Protein AF-D7FT05-F1 (afdb_monomer)

Solvent-accessible surface area (backbone atoms only — not comparable to full-atom values): 8782 Å² total; per-residue (Å²): 138,83,83,90,84,82,90,77,90,82,93,76,78,87,80,91,81,77,82,83,85,79,76,100,76,73,76,79,77,85,64,93,64,46,56,65,50,43,15,53,30,21,33,69,53,37,48,70,59,44,54,50,39,52,74,71,65,45,64,76,42,45,56,29,35,22,22,4,21,39,50,49,23,47,71,41,35,54,50,41,47,76,74,66,48,49,72,47,35,60,30,37,25,26,3,23,46,54,46,21,46,71,39,33,54,50,41,50,75,69,67,48,49,66,49,37,61,28,47,40,36,4,41,76,59,64,20,60,68,36,32,53,50,41,61,74,66,70,53,57,69,57,82,64,43,61,55,50,64,68,57,67,82,124

Radius of gyration: 24.99 Å; Cα contacts (8 Å, |Δi|>4): 217; chains: 1; bounding box: 71×57×61 Å

Nearest PDB structures (foldseek):
  4pjs-assembly1_A  TM=5.188E-01  e=1.716E-05  unidentified
  4pjq-assembly2_B  TM=4.624E-01  e=1.181E-05  unidentified
  5i9g-assembly1_C  TM=5.468E-01  e=3.775E-04  unidentified
  6een-assembly1_D  TM=5.488E-01  e=1.356E-03  Zea mays
  7pnu-assembly1_4  TM=4.698E-01  e=1.574E-02  Mus musculus

Mean predicted aligned error: 13.25 Å

Structure (mmCIF, N/CA/C/O backbone):
data_AF-D7FT05-F1
#
_entry.id   AF-D7FT05-F1
#
loop_
_atom_site.group_PDB
_atom_site.id
_atom_site.type_symbol
_atom_site.label_atom_id
_atom_site.label_alt_id
_atom_site.label_comp_id
_atom_site.label_asym_id
_atom_site.label_entity_id
_atom_site.label_seq_id
_atom_site.pdbx_PDB_ins_code
_atom_site.Cartn_x
_atom_site.Cartn_y
_atom_site.Cartn_z
_atom_site.occupancy
_atom_site.B_iso_or_equiv
_atom_site.auth_seq_id
_atom_site.auth_comp_id
_atom_site.auth_asym_id
_atom_site.auth_atom_id
_atom_site.pdbx_PDB_model_num
ATOM 1 N N . MET A 1 1 ? 58.591 -37.994 -36.259 1.00 40.16 1 MET A N 1
ATOM 2 C CA . MET A 1 1 ? 59.601 -37.250 -35.479 1.00 40.16 1 MET A CA 1
ATOM 3 C C . MET A 1 1 ? 58.842 -36.322 -34.539 1.00 40.16 1 MET A C 1
ATOM 5 O O . MET A 1 1 ? 58.287 -35.335 -34.994 1.00 40.16 1 MET A O 1
ATOM 9 N N . PHE A 1 2 ? 58.694 -36.710 -33.272 1.00 38.97 2 PHE A N 1
ATOM 10 C CA . PHE A 1 2 ? 58.273 -35.788 -32.212 1.00 38.97 2 PHE A CA 1
ATOM 11 C C . PHE A 1 2 ? 59.506 -35.001 -31.750 1.00 38.97 2 PHE A C 1
ATOM 13 O O . PHE A 1 2 ? 60.616 -35.534 -31.824 1.00 38.97 2 PHE A O 1
ATOM 20 N N . PRO A 1 3 ? 59.310 -33.823 -31.148 1.00 41.34 3 PRO A N 1
ATOM 21 C CA . PRO A 1 3 ? 59.843 -33.700 -29.801 1.00 41.34 3 PRO A CA 1
ATOM 22 C C . PRO A 1 3 ? 58.783 -33.248 -28.797 1.00 41.34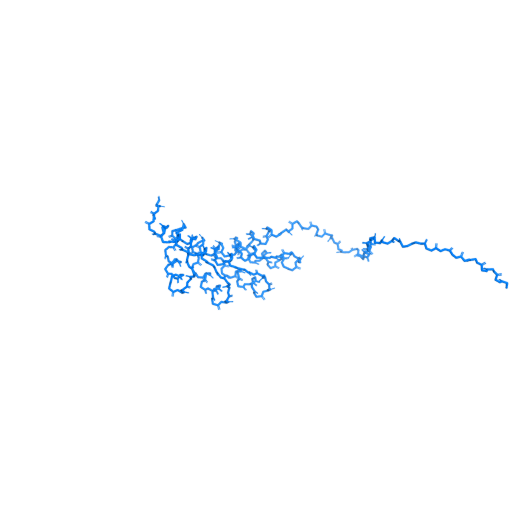 3 PRO A C 1
ATOM 24 O O . PRO A 1 3 ? 57.986 -32.344 -29.031 1.00 41.34 3 PRO A O 1
ATOM 27 N N . ARG A 1 4 ? 58.824 -33.930 -27.649 1.00 39.97 4 ARG A N 1
ATOM 28 C CA . ARG A 1 4 ? 58.242 -33.516 -26.373 1.00 39.97 4 ARG A CA 1
ATOM 29 C C . ARG A 1 4 ? 59.049 -32.339 -25.827 1.00 39.97 4 ARG A C 1
ATOM 31 O O . ARG A 1 4 ? 60.268 -32.438 -25.786 1.00 39.97 4 ARG A O 1
ATOM 38 N N . HIS A 1 5 ? 58.376 -31.340 -25.268 1.00 38.56 5 HIS A N 1
ATOM 39 C CA . HIS A 1 5 ? 58.875 -30.641 -24.086 1.00 38.56 5 HIS A CA 1
ATOM 40 C C . HIS A 1 5 ? 57.723 -30.365 -23.114 1.00 38.56 5 HIS A C 1
ATOM 42 O O . HIS A 1 5 ? 56.596 -30.065 -23.496 1.00 38.56 5 HIS A O 1
ATOM 48 N N . THR A 1 6 ? 58.038 -30.602 -21.850 1.00 40.09 6 THR A N 1
ATOM 49 C CA . THR A 1 6 ? 57.195 -30.669 -20.656 1.00 40.09 6 THR A CA 1
ATOM 50 C C . THR A 1 6 ? 57.122 -29.338 -19.900 1.00 40.09 6 THR A C 1
ATOM 52 O O . THR A 1 6 ? 58.082 -28.577 -19.947 1.00 40.09 6 THR A O 1
ATOM 55 N N . ALA A 1 7 ? 56.084 -29.217 -19.050 1.00 36.72 7 ALA A N 1
ATOM 56 C CA . ALA A 1 7 ? 55.966 -28.362 -17.847 1.00 36.72 7 ALA A CA 1
ATOM 57 C C . ALA A 1 7 ? 55.721 -26.850 -18.082 1.00 36.72 7 ALA A C 1
ATOM 59 O O . ALA A 1 7 ? 56.274 -26.274 -19.002 1.00 36.72 7 ALA A O 1
ATOM 60 N N . THR A 1 8 ? 54.944 -26.084 -17.302 1.00 33.62 8 THR A N 1
ATOM 61 C CA . THR A 1 8 ? 54.060 -26.280 -16.130 1.00 33.62 8 THR A CA 1
ATOM 62 C C . THR A 1 8 ? 53.322 -24.951 -15.880 1.00 33.62 8 THR A C 1
ATOM 64 O O . THR A 1 8 ? 53.934 -23.906 -16.049 1.00 33.62 8 THR A O 1
ATOM 67 N N . ARG A 1 9 ? 52.076 -25.021 -15.370 1.00 37.38 9 ARG A N 1
ATOM 68 C CA . ARG A 1 9 ? 51.436 -24.133 -14.359 1.00 37.38 9 ARG A CA 1
ATOM 69 C C . ARG A 1 9 ? 51.533 -22.602 -14.587 1.00 37.38 9 ARG A C 1
ATOM 71 O O . ARG A 1 9 ? 52.585 -22.000 -14.470 1.00 37.38 9 ARG A O 1
ATOM 78 N N . THR A 1 10 ? 50.411 -21.898 -14.741 1.00 35.03 10 THR A N 1
ATOM 79 C CA . THR A 1 10 ? 49.730 -21.240 -13.603 1.00 35.03 10 THR A CA 1
ATOM 80 C C . THR A 1 10 ? 48.320 -20.772 -13.997 1.00 35.03 10 THR A C 1
ATOM 82 O O . THR A 1 10 ? 48.108 -20.213 -15.065 1.00 35.03 10 THR A O 1
ATOM 85 N N . LYS A 1 11 ? 47.354 -20.999 -13.096 1.00 50.72 11 LYS A N 1
ATOM 86 C CA . LYS A 1 11 ? 46.000 -20.419 -13.100 1.00 50.72 11 LYS A CA 1
ATOM 87 C C . LYS A 1 11 ? 46.064 -18.903 -12.835 1.00 50.72 11 LYS A C 1
ATOM 89 O O . LYS A 1 11 ? 46.668 -18.503 -11.843 1.00 50.72 11 LYS A O 1
ATOM 94 N N . LYS A 1 12 ? 45.340 -18.111 -13.628 1.00 41.50 12 LYS A N 1
ATOM 95 C CA . LYS A 1 12 ? 44.723 -16.812 -13.276 1.00 41.50 12 LYS A CA 1
ATOM 96 C C . LYS A 1 12 ? 43.345 -16.826 -13.962 1.00 41.50 12 LYS A C 1
ATOM 98 O O . LYS A 1 12 ? 43.306 -17.027 -15.169 1.00 41.50 12 LYS A O 1
ATOM 103 N N . LYS A 1 13 ? 42.253 -17.085 -13.220 1.00 37.72 13 LYS A N 1
ATOM 104 C CA . LYS A 1 13 ? 41.270 -16.093 -12.713 1.00 37.72 13 LYS A CA 1
ATOM 105 C C . LYS A 1 13 ? 40.910 -15.069 -13.797 1.00 37.72 13 LYS A C 1
ATOM 107 O O . LYS A 1 13 ? 41.811 -14.392 -14.273 1.00 37.72 13 LYS A O 1
ATOM 112 N N . GLU A 1 14 ? 39.710 -15.206 -14.377 1.00 36.38 14 GLU A N 1
ATOM 113 C CA . GLU A 1 14 ? 38.550 -14.321 -14.089 1.00 36.38 14 GLU A CA 1
ATOM 114 C C . GLU A 1 14 ? 38.936 -12.884 -14.481 1.00 36.38 14 GLU A C 1
ATOM 116 O O . GLU A 1 14 ? 39.864 -12.326 -13.919 1.00 36.38 14 GLU A O 1
ATOM 121 N N . ASP A 1 15 ? 38.429 -12.326 -15.582 1.00 35.00 15 ASP A N 1
ATOM 122 C CA . ASP A 1 15 ? 37.065 -11.802 -15.623 1.00 35.00 15 ASP A CA 1
ATOM 123 C C . ASP A 1 15 ? 36.419 -11.851 -17.018 1.00 35.00 15 ASP A C 1
ATOM 125 O O . ASP A 1 15 ? 37.037 -11.629 -18.062 1.00 35.00 15 ASP A O 1
ATOM 129 N N . SER A 1 16 ? 35.125 -12.153 -17.001 1.00 37.31 16 SER A N 1
ATOM 130 C CA . SER A 1 16 ? 34.227 -12.318 -18.138 1.00 37.31 16 SER A CA 1
ATOM 131 C C . SER A 1 16 ? 33.972 -11.005 -18.886 1.00 37.31 16 SER A C 1
ATOM 133 O O . SER A 1 16 ? 33.002 -10.304 -18.614 1.00 37.31 16 SER A O 1
ATOM 135 N N . GLN A 1 17 ? 34.776 -10.705 -19.904 1.00 38.16 17 GLN A N 1
ATOM 136 C CA . GLN A 1 17 ? 34.366 -9.804 -20.986 1.00 38.16 17 GLN A CA 1
ATOM 137 C C . GLN A 1 17 ? 33.665 -10.625 -22.075 1.00 38.16 17 GLN A C 1
ATOM 139 O O . GLN A 1 17 ? 34.279 -11.025 -23.064 1.00 38.16 17 GLN A O 1
ATOM 144 N N . ASN A 1 18 ? 32.375 -10.927 -21.888 1.00 39.91 18 ASN A N 1
ATOM 145 C CA . ASN A 1 18 ? 31.581 -11.512 -22.967 1.00 39.91 18 ASN A CA 1
ATOM 146 C C . ASN A 1 18 ? 31.023 -10.402 -23.864 1.00 39.91 18 ASN A C 1
ATOM 148 O O . ASN A 1 18 ? 30.003 -9.780 -23.576 1.00 39.91 18 ASN A O 1
ATOM 152 N N . HIS A 1 19 ? 31.735 -10.173 -24.964 1.00 38.88 19 HIS A N 1
ATOM 153 C CA . HIS A 1 19 ? 31.273 -9.433 -26.127 1.00 38.88 19 HIS A CA 1
ATOM 154 C C . HIS A 1 19 ? 30.010 -10.078 -26.724 1.00 38.88 19 HIS A C 1
ATOM 156 O O . HIS A 1 19 ? 30.105 -11.020 -27.511 1.00 38.88 19 HIS A O 1
ATOM 162 N N . ASN A 1 20 ? 28.829 -9.525 -26.438 1.00 42.59 20 ASN A N 1
ATOM 163 C CA . ASN A 1 20 ? 27.642 -9.795 -27.246 1.00 42.59 20 ASN A CA 1
ATOM 164 C C . ASN A 1 20 ? 27.657 -8.896 -28.492 1.00 42.59 20 ASN A C 1
ATOM 166 O O . ASN A 1 20 ? 27.311 -7.717 -28.451 1.00 42.59 20 ASN A O 1
ATOM 170 N N . LYS A 1 21 ? 28.092 -9.479 -29.608 1.00 51.44 21 LYS A N 1
ATOM 171 C CA . LYS A 1 21 ? 27.846 -8.973 -30.957 1.00 51.44 21 LYS A CA 1
ATOM 172 C C . LYS A 1 21 ? 26.420 -9.364 -31.350 1.00 51.44 21 LYS A C 1
ATOM 174 O O . LYS A 1 21 ? 26.184 -10.557 -31.490 1.00 51.44 21 LYS A O 1
ATOM 179 N N . ASN A 1 22 ? 25.532 -8.399 -31.612 1.00 40.88 22 ASN A N 1
ATOM 180 C CA . ASN A 1 22 ? 24.404 -8.594 -32.536 1.00 40.88 22 ASN A CA 1
ATOM 181 C C . ASN A 1 22 ? 23.785 -7.272 -33.055 1.00 40.88 22 ASN A C 1
ATOM 183 O O . ASN A 1 22 ? 23.069 -6.571 -32.352 1.00 40.88 22 ASN A O 1
ATOM 187 N N . SER A 1 23 ? 24.082 -6.990 -34.331 1.00 40.97 23 SER A N 1
ATOM 188 C CA . SER A 1 23 ? 23.215 -6.436 -35.395 1.00 40.97 23 SER A CA 1
ATOM 189 C C . SER A 1 23 ? 22.289 -5.222 -35.144 1.00 40.97 23 SER A C 1
ATOM 191 O O . SER A 1 23 ? 21.158 -5.364 -34.694 1.00 40.97 23 SER A O 1
ATOM 193 N N . PHE A 1 24 ? 22.748 -4.060 -35.631 1.00 45.81 24 PHE A N 1
ATOM 194 C CA . PHE A 1 24 ? 22.113 -3.076 -36.546 1.00 45.81 24 PHE A CA 1
ATOM 195 C C . PHE A 1 24 ? 20.669 -2.541 -36.347 1.00 45.81 24 PHE A C 1
ATOM 197 O O . PHE A 1 24 ? 20.309 -1.626 -37.074 1.00 45.81 24 PHE A O 1
ATOM 204 N N . TRP A 1 25 ? 19.865 -2.975 -35.369 1.00 46.94 25 TRP A N 1
ATOM 205 C CA . TRP A 1 25 ? 18.573 -2.315 -35.052 1.00 46.94 25 TRP A CA 1
ATOM 206 C C . TRP A 1 25 ? 18.254 -2.164 -33.559 1.00 46.94 25 TRP A C 1
ATOM 208 O O . TRP A 1 25 ? 17.149 -1.764 -33.204 1.00 46.94 25 TRP A O 1
ATOM 218 N N . ALA A 1 26 ? 19.206 -2.418 -32.667 1.00 42.97 26 ALA A N 1
ATOM 219 C CA . ALA A 1 26 ? 19.050 -2.056 -31.265 1.00 42.97 26 ALA A CA 1
ATOM 220 C C . ALA A 1 26 ? 19.638 -0.658 -31.059 1.00 42.97 26 ALA A C 1
ATOM 222 O O . ALA A 1 26 ? 20.843 -0.511 -30.864 1.00 42.97 26 ALA A O 1
ATOM 223 N N . ILE A 1 27 ? 18.796 0.377 -31.130 1.00 47.69 27 ILE A N 1
ATOM 224 C CA . ILE A 1 27 ? 19.110 1.625 -30.429 1.00 47.69 27 ILE A CA 1
ATOM 225 C C . ILE A 1 27 ? 19.2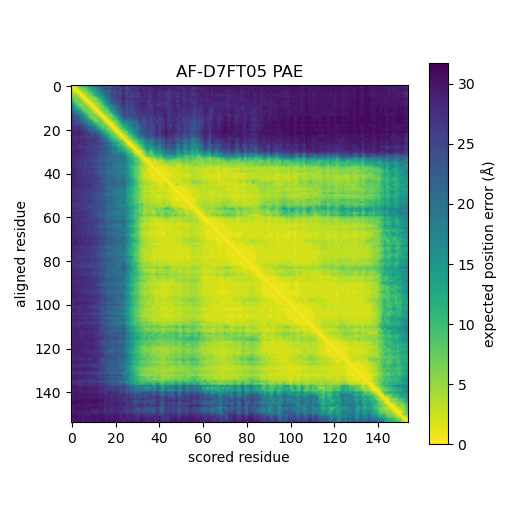91 1.205 -28.966 1.00 47.69 27 ILE A C 1
ATOM 227 O O . ILE A 1 27 ? 18.350 0.628 -28.413 1.00 47.69 27 ILE A O 1
ATOM 231 N N . PRO A 1 28 ? 20.466 1.410 -28.346 1.00 45.31 28 PRO A N 1
ATOM 232 C CA . PRO A 1 28 ? 20.591 1.237 -26.914 1.00 45.31 28 PRO A CA 1
ATOM 233 C C . PRO A 1 28 ? 19.654 2.272 -26.306 1.00 45.31 28 PRO A C 1
ATOM 235 O O . PRO A 1 28 ? 19.936 3.470 -26.316 1.00 45.31 28 PRO A O 1
ATOM 238 N N . VAL A 1 29 ? 18.483 1.829 -25.858 1.00 52.38 29 VAL A N 1
ATOM 239 C CA . VAL A 1 29 ? 17.686 2.598 -24.913 1.00 52.38 29 VAL A CA 1
ATOM 240 C C . VAL A 1 29 ? 18.440 2.528 -23.594 1.00 52.38 29 VAL A C 1
ATOM 242 O O . VAL A 1 29 ? 18.074 1.793 -22.684 1.00 52.38 29 VAL A O 1
ATOM 245 N N . ASP A 1 30 ? 19.538 3.279 -23.513 1.00 50.19 30 ASP A N 1
ATOM 246 C CA . ASP A 1 30 ? 20.075 3.748 -22.245 1.00 50.19 30 ASP A CA 1
ATOM 247 C C . ASP A 1 30 ? 19.007 4.681 -21.670 1.00 50.19 30 ASP A C 1
ATOM 249 O O . ASP A 1 30 ? 19.055 5.903 -21.814 1.00 50.19 30 ASP A O 1
ATOM 253 N N . CYS A 1 31 ? 17.949 4.089 -21.121 1.00 55.59 31 CYS A N 1
ATOM 254 C CA . CYS A 1 31 ? 16.921 4.833 -20.435 1.00 55.59 31 CYS A CA 1
ATOM 255 C C . CYS A 1 31 ? 17.218 4.815 -18.929 1.00 55.59 31 CYS A C 1
ATOM 257 O O . CYS A 1 31 ? 17.367 3.737 -18.353 1.00 55.59 31 CYS A O 1
ATOM 259 N N . PRO A 1 32 ? 17.270 5.993 -18.284 1.00 62.00 32 PRO A N 1
ATOM 260 C CA . PRO A 1 32 ? 17.675 6.189 -16.892 1.00 62.00 32 PRO A CA 1
ATOM 261 C C . PRO A 1 32 ? 16.534 5.857 -15.918 1.00 62.00 32 PRO A C 1
ATOM 263 O O . PRO A 1 32 ? 16.263 6.610 -14.987 1.00 62.00 32 PRO A O 1
ATOM 266 N N . TRP A 1 33 ? 15.790 4.783 -16.178 1.00 63.03 33 TRP A N 1
ATOM 267 C CA . TRP A 1 33 ? 14.703 4.356 -15.307 1.00 63.03 33 TRP A CA 1
ATOM 268 C C . TRP A 1 33 ? 15.309 3.524 -14.172 1.00 63.03 33 TRP A C 1
ATOM 270 O O . TRP A 1 33 ? 15.709 2.377 -14.367 1.00 63.03 33 TRP A O 1
ATOM 280 N N . ASP A 1 34 ? 15.439 4.149 -13.007 1.00 69.69 34 ASP A N 1
ATOM 281 C CA . ASP A 1 34 ? 15.897 3.513 -11.769 1.00 69.69 34 ASP A CA 1
ATOM 282 C C . ASP A 1 34 ? 14.682 3.129 -10.896 1.00 69.69 34 ASP A C 1
ATOM 284 O O . ASP A 1 34 ? 13.546 3.511 -11.198 1.00 69.69 34 ASP A O 1
ATOM 288 N N . ARG A 1 35 ? 14.900 2.412 -9.785 1.00 70.00 35 ARG A N 1
ATOM 289 C CA . ARG A 1 35 ? 13.881 2.055 -8.768 1.00 70.00 35 ARG A CA 1
ATOM 290 C C . ARG A 1 35 ? 12.961 3.233 -8.422 1.00 70.00 35 ARG A C 1
ATOM 292 O O . ARG A 1 35 ? 11.745 3.079 -8.310 1.00 70.00 35 ARG A O 1
ATOM 299 N N . LEU A 1 36 ? 13.540 4.432 -8.330 1.00 78.38 36 LEU A N 1
ATOM 300 C CA . LEU A 1 36 ? 12.834 5.674 -8.011 1.00 78.38 36 LEU A CA 1
ATOM 301 C C . LEU A 1 36 ? 11.789 6.073 -9.056 1.00 78.38 36 LEU A C 1
ATOM 303 O O . LEU A 1 36 ? 10.783 6.683 -8.702 1.00 78.38 36 LEU A O 1
ATOM 307 N N . THR A 1 37 ? 11.978 5.724 -10.332 1.00 82.56 37 THR A N 1
ATOM 308 C CA . THR A 1 37 ? 10.956 6.012 -11.340 1.00 82.56 37 THR A CA 1
ATOM 309 C C . THR A 1 37 ? 9.715 5.159 -11.124 1.00 82.56 37 THR A C 1
ATOM 311 O O . THR A 1 37 ? 8.603 5.676 -11.199 1.00 82.56 37 THR A O 1
ATOM 314 N N . CYS A 1 38 ? 9.883 3.867 -10.837 1.00 84.12 38 CYS A N 1
ATOM 315 C CA . CYS A 1 38 ? 8.737 3.003 -10.571 1.00 84.12 38 CYS A CA 1
ATOM 316 C C . CYS A 1 38 ? 7.996 3.458 -9.310 1.00 84.12 38 CYS A C 1
ATOM 318 O O . CYS A 1 38 ? 6.771 3.523 -9.345 1.00 84.12 38 CYS A O 1
ATOM 320 N N . ARG A 1 39 ? 8.719 3.869 -8.255 1.00 85.56 39 ARG A N 1
ATOM 321 C CA . ARG A 1 39 ? 8.112 4.485 -7.065 1.00 85.56 39 ARG A CA 1
ATOM 322 C C . ARG A 1 39 ? 7.312 5.741 -7.410 1.00 85.56 39 ARG A C 1
ATOM 324 O O . ARG A 1 39 ? 6.133 5.787 -7.098 1.00 85.56 39 ARG A O 1
ATOM 331 N N . GLY A 1 40 ? 7.915 6.724 -8.080 1.00 86.19 40 GLY A N 1
ATOM 332 C CA . GLY A 1 40 ? 7.233 7.989 -8.382 1.00 86.19 40 GLY A CA 1
ATOM 333 C C . GLY A 1 40 ? 6.047 7.822 -9.337 1.00 86.19 40 GLY A C 1
ATOM 334 O O . GLY A 1 40 ? 5.019 8.471 -9.182 1.00 86.19 40 GLY A O 1
ATOM 335 N N . ALA A 1 41 ? 6.142 6.906 -10.306 1.00 90.12 41 ALA A N 1
ATOM 336 C CA . ALA A 1 41 ? 5.006 6.558 -11.157 1.00 90.12 41 ALA A CA 1
ATOM 337 C C . ALA A 1 41 ? 3.888 5.868 -10.362 1.00 90.12 41 ALA A C 1
ATOM 339 O O . ALA A 1 41 ? 2.714 6.091 -10.649 1.00 90.12 41 ALA A O 1
ATOM 340 N N . ALA A 1 42 ? 4.247 5.050 -9.369 1.00 90.94 42 ALA A N 1
ATOM 341 C CA . ALA A 1 42 ? 3.294 4.399 -8.486 1.00 90.94 42 ALA A CA 1
ATOM 342 C C . ALA A 1 42 ? 2.586 5.394 -7.564 1.00 90.94 42 ALA A C 1
ATOM 344 O O . ALA A 1 42 ? 1.363 5.367 -7.473 1.00 90.94 42 ALA A O 1
ATOM 345 N N . GLU A 1 43 ? 3.355 6.296 -6.960 1.00 90.19 43 GLU A N 1
ATOM 346 C CA . GLU A 1 43 ? 2.892 7.384 -6.097 1.00 90.19 43 GLU A CA 1
ATOM 347 C C . GLU A 1 43 ? 1.997 8.382 -6.828 1.00 90.19 43 GLU A C 1
ATOM 349 O O . GLU A 1 43 ? 1.030 8.857 -6.254 1.00 90.19 43 GLU A O 1
ATOM 354 N N . GLY A 1 44 ? 2.263 8.654 -8.110 1.00 89.00 44 GLY A N 1
ATOM 355 C CA . GLY A 1 44 ? 1.406 9.502 -8.947 1.00 89.00 44 GLY A CA 1
ATOM 356 C C . GLY A 1 44 ? 0.235 8.776 -9.620 1.00 89.00 44 GLY A C 1
ATOM 357 O O . GLY A 1 44 ? -0.499 9.389 -10.396 1.00 89.00 44 GLY A O 1
ATOM 358 N N . GLY A 1 45 ? 0.082 7.465 -9.409 1.00 90.75 45 GLY A N 1
ATOM 359 C CA . GLY A 1 45 ? -1.028 6.693 -9.977 1.00 90.75 45 GLY A CA 1
ATOM 360 C C . GLY A 1 45 ? -0.907 6.417 -11.480 1.00 90.75 45 GLY A C 1
ATOM 361 O O . GLY A 1 45 ? -1.882 6.045 -12.135 1.00 90.75 45 GLY A O 1
ATOM 362 N N . HIS A 1 46 ? 0.280 6.594 -12.060 1.00 91.12 46 HIS A N 1
ATOM 363 C CA . HIS A 1 46 ? 0.536 6.476 -13.496 1.00 91.12 46 HIS A CA 1
ATOM 364 C C . HIS A 1 46 ? 0.747 5.014 -13.919 1.00 91.12 46 HIS A C 1
ATOM 366 O O . HIS A 1 46 ? 1.864 4.562 -14.200 1.00 91.12 46 HIS A O 1
ATOM 372 N N . LEU A 1 47 ? -0.350 4.253 -13.968 1.00 90.88 47 LEU A N 1
ATOM 373 C CA . LEU A 1 47 ? -0.345 2.833 -14.335 1.00 90.88 47 LEU A CA 1
ATOM 374 C C . LEU A 1 47 ? 0.263 2.569 -15.724 1.00 90.88 47 LEU A C 1
ATOM 376 O O . LEU A 1 47 ? 0.980 1.589 -15.918 1.00 90.88 47 LEU A O 1
ATOM 380 N N . ASP A 1 48 ? -0.007 3.441 -16.691 1.00 88.00 48 ASP A N 1
ATOM 381 C CA . ASP A 1 48 ? 0.516 3.369 -18.058 1.00 88.00 48 ASP A CA 1
ATOM 382 C C . ASP A 1 48 ? 2.050 3.480 -18.094 1.00 88.00 48 ASP A C 1
ATOM 384 O O . ASP A 1 48 ? 2.730 2.727 -18.802 1.00 88.00 48 ASP A O 1
ATOM 388 N N . VAL A 1 49 ? 2.609 4.375 -17.275 1.00 86.62 49 VAL A N 1
ATOM 389 C CA . VAL A 1 49 ? 4.055 4.548 -17.118 1.00 86.62 49 VAL A CA 1
ATOM 390 C C . VAL A 1 49 ? 4.673 3.310 -16.472 1.00 86.62 49 VAL A C 1
ATOM 392 O O . VAL A 1 49 ? 5.695 2.830 -16.962 1.00 86.62 49 VAL A O 1
ATOM 395 N N . LEU A 1 50 ? 4.035 2.738 -15.447 1.00 86.25 50 LEU A N 1
ATOM 396 C CA . LEU A 1 50 ? 4.482 1.502 -14.793 1.00 86.25 50 LEU A CA 1
ATOM 397 C C . LEU A 1 50 ? 4.433 0.278 -15.712 1.00 86.25 50 LEU A C 1
ATOM 399 O O . LEU A 1 50 ? 5.387 -0.500 -15.766 1.00 86.25 50 LEU A O 1
ATOM 403 N N . GLN A 1 51 ? 3.363 0.126 -16.492 1.00 89.12 51 GLN A N 1
ATOM 404 C CA . GLN A 1 51 ? 3.251 -0.921 -17.510 1.00 89.12 51 GLN A CA 1
ATOM 405 C C . GLN A 1 51 ? 4.374 -0.810 -18.539 1.00 89.12 51 GLN A C 1
ATOM 407 O O . GLN A 1 51 ? 5.035 -1.800 -18.868 1.00 89.12 51 GLN A O 1
ATOM 412 N N . ARG A 1 52 ? 4.642 0.411 -19.012 1.00 85.69 52 ARG A N 1
ATOM 413 C CA . ARG A 1 52 ? 5.729 0.668 -19.954 1.00 85.69 52 ARG A CA 1
ATOM 414 C C . ARG A 1 52 ? 7.097 0.412 -19.326 1.00 85.69 52 ARG A C 1
ATOM 416 O O . ARG A 1 52 ? 7.947 -0.187 -19.982 1.00 85.69 52 ARG A O 1
ATOM 423 N N . ALA A 1 53 ? 7.320 0.813 -18.077 1.00 84.31 53 ALA A N 1
ATOM 424 C CA . ALA A 1 53 ? 8.558 0.524 -17.353 1.00 84.31 53 ALA A CA 1
ATOM 425 C C . ALA A 1 53 ? 8.787 -0.993 -17.244 1.00 84.31 53 ALA A C 1
ATOM 427 O O . ALA A 1 53 ? 9.889 -1.478 -17.508 1.00 84.31 53 ALA A O 1
ATOM 428 N N . ARG A 1 54 ? 7.725 -1.762 -16.979 1.00 83.56 54 ARG A N 1
ATOM 429 C CA . ARG A 1 54 ? 7.797 -3.223 -16.895 1.00 83.56 54 ARG A CA 1
ATOM 430 C C . ARG A 1 54 ? 8.146 -3.891 -18.222 1.00 83.56 54 ARG A C 1
ATOM 432 O O . ARG A 1 54 ? 8.995 -4.779 -18.235 1.00 83.56 54 ARG A O 1
ATOM 439 N N . ILE A 1 55 ? 7.540 -3.462 -19.331 1.00 84.50 55 ILE A N 1
ATOM 440 C CA . ILE A 1 55 ? 7.857 -3.983 -20.676 1.00 84.50 55 ILE A CA 1
ATOM 441 C C . ILE A 1 55 ? 9.323 -3.714 -21.041 1.00 84.50 55 ILE A C 1
ATOM 443 O O . ILE A 1 55 ? 9.968 -4.559 -21.656 1.00 84.50 55 ILE A O 1
ATOM 447 N N . ASN A 1 56 ? 9.865 -2.569 -20.621 1.00 80.12 56 ASN A N 1
ATOM 448 C CA . ASN A 1 56 ? 11.261 -2.200 -20.862 1.00 80.12 56 ASN A CA 1
ATOM 449 C C .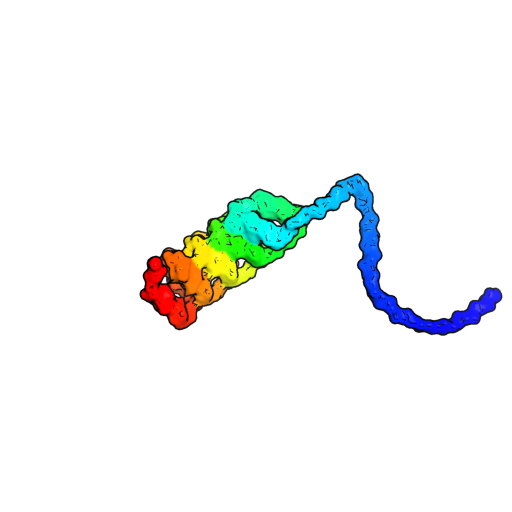 ASN A 1 56 ? 12.260 -2.881 -19.907 1.00 80.12 56 ASN A C 1
ATOM 451 O O . ASN A 1 56 ? 13.453 -2.603 -19.981 1.00 80.12 56 ASN A O 1
ATOM 455 N N . GLY A 1 57 ? 11.801 -3.776 -19.024 1.00 78.38 57 GLY A N 1
ATOM 456 C CA . GLY A 1 57 ? 12.673 -4.521 -18.115 1.00 78.38 57 GLY A CA 1
ATOM 457 C C . GLY A 1 57 ? 13.209 -3.698 -16.943 1.0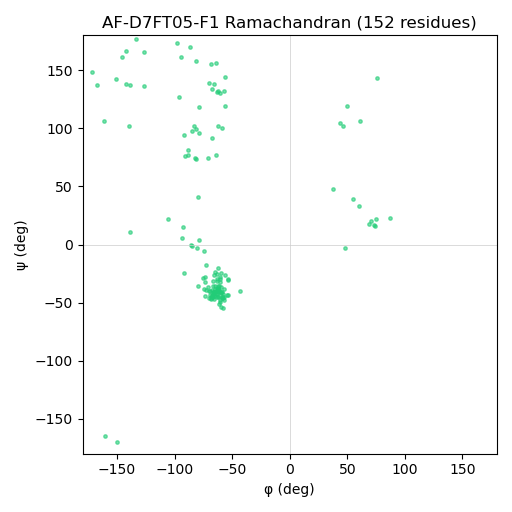0 78.38 57 GLY A C 1
ATOM 458 O O . GLY A 1 57 ? 14.231 -4.066 -16.368 1.00 78.38 57 GLY A O 1
ATOM 459 N N . CYS A 1 58 ? 12.535 -2.603 -16.582 1.00 79.50 58 CYS A N 1
ATOM 460 C CA . CYS A 1 58 ? 12.927 -1.781 -15.445 1.00 79.50 58 CYS A CA 1
ATOM 461 C C . CYS A 1 58 ? 12.857 -2.604 -14.143 1.00 79.50 58 CYS A C 1
ATOM 463 O O . CYS A 1 58 ? 11.847 -3.289 -13.917 1.00 79.50 58 CYS A O 1
ATOM 465 N N . PRO A 1 59 ? 13.899 -2.575 -13.291 1.00 78.31 59 PRO A N 1
ATOM 466 C CA . PRO A 1 59 ? 13.827 -3.208 -11.987 1.00 78.31 59 PRO A CA 1
ATOM 467 C C . PRO A 1 59 ? 12.789 -2.487 -11.124 1.00 78.31 59 PRO A C 1
ATOM 469 O O . PRO A 1 59 ? 12.711 -1.259 -11.107 1.00 78.31 59 PRO A O 1
ATOM 472 N N . TRP A 1 60 ? 12.000 -3.279 -10.408 1.00 83.75 60 TRP A N 1
ATOM 473 C CA . TRP A 1 60 ? 11.100 -2.815 -9.362 1.00 83.75 60 TRP A CA 1
ATOM 474 C C . TRP A 1 60 ? 11.363 -3.585 -8.078 1.00 83.75 60 TRP A C 1
ATOM 476 O O . TRP A 1 60 ? 12.000 -4.644 -8.082 1.00 83.75 60 TRP A O 1
ATOM 486 N N . ASP A 1 61 ? 10.834 -3.072 -6.984 1.00 87.50 61 ASP A N 1
ATOM 487 C CA . ASP A 1 61 ? 10.910 -3.676 -5.664 1.00 87.50 61 ASP A CA 1
ATOM 488 C C . ASP A 1 61 ? 9.808 -3.099 -4.768 1.00 87.50 61 ASP A C 1
ATOM 490 O O . ASP A 1 61 ? 8.853 -2.488 -5.253 1.00 87.50 61 ASP A O 1
ATOM 494 N N . VAL A 1 62 ? 9.940 -3.319 -3.460 1.00 88.25 62 VAL A N 1
ATOM 495 C CA . VAL A 1 62 ? 8.967 -2.914 -2.446 1.00 88.25 62 VAL A CA 1
ATOM 496 C C . VAL A 1 62 ? 8.617 -1.423 -2.511 1.00 88.25 62 VAL A C 1
ATOM 498 O O . VAL A 1 62 ? 7.457 -1.093 -2.281 1.00 88.25 62 VAL A O 1
ATOM 501 N N . ASP A 1 63 ? 9.524 -0.542 -2.961 1.00 88.56 63 ASP A N 1
ATOM 502 C CA . ASP A 1 63 ? 9.238 0.898 -3.065 1.00 88.56 63 ASP A CA 1
ATOM 503 C C . ASP A 1 63 ? 8.164 1.214 -4.103 1.00 88.56 63 ASP A C 1
ATOM 505 O O . ASP A 1 63 ? 7.475 2.225 -3.999 1.00 88.56 63 ASP A O 1
ATOM 509 N N . THR A 1 64 ? 8.002 0.359 -5.114 1.00 90.12 64 THR A N 1
ATOM 510 C CA . THR A 1 64 ? 6.924 0.530 -6.095 1.00 90.12 64 THR A CA 1
ATOM 511 C C . THR A 1 64 ? 5.564 0.306 -5.434 1.00 90.12 64 THR A C 1
ATOM 513 O O . THR A 1 64 ? 4.620 1.049 -5.691 1.00 90.12 64 THR A O 1
ATOM 516 N N . CYS A 1 65 ? 5.463 -0.678 -4.537 1.00 92.25 65 CYS A N 1
ATOM 517 C CA . CYS A 1 65 ? 4.259 -0.894 -3.738 1.00 92.25 65 CYS A CA 1
ATOM 518 C C . CYS A 1 65 ? 4.075 0.206 -2.684 1.00 92.25 65 CYS A C 1
ATOM 520 O O . CYS A 1 65 ? 2.941 0.617 -2.460 1.00 92.25 65 CYS A O 1
ATOM 522 N N . PHE A 1 66 ? 5.161 0.712 -2.086 1.00 92.56 66 PHE A N 1
ATOM 523 C CA . PHE A 1 66 ? 5.096 1.813 -1.118 1.00 92.56 66 PHE A CA 1
ATOM 524 C C . PHE A 1 66 ? 4.535 3.070 -1.757 1.00 92.56 66 PHE A C 1
ATOM 526 O O . PHE A 1 66 ? 3.556 3.590 -1.247 1.00 92.56 66 PHE A O 1
ATOM 533 N N . GLY A 1 67 ? 5.073 3.492 -2.907 1.00 91.81 67 GLY A N 1
ATOM 534 C CA . GLY A 1 67 ? 4.573 4.668 -3.618 1.00 91.81 67 GLY A CA 1
ATOM 535 C C . GLY A 1 67 ? 3.089 4.534 -3.962 1.00 91.81 67 GLY A C 1
ATOM 536 O O . GLY A 1 67 ? 2.303 5.416 -3.643 1.00 91.81 67 GLY A O 1
ATOM 537 N N . ALA A 1 68 ? 2.664 3.395 -4.524 1.00 94.31 68 ALA A N 1
ATOM 538 C CA . ALA A 1 68 ? 1.241 3.173 -4.810 1.00 94.31 68 ALA A CA 1
ATOM 539 C C . ALA A 1 68 ? 0.364 3.224 -3.550 1.00 94.31 68 ALA A C 1
ATOM 541 O O . ALA A 1 68 ? -0.773 3.688 -3.618 1.00 94.31 68 ALA A O 1
ATOM 542 N N . ALA A 1 69 ? 0.870 2.721 -2.423 1.00 94.19 69 ALA A N 1
ATOM 543 C CA . ALA A 1 69 ? 0.151 2.722 -1.161 1.00 94.19 69 ALA A CA 1
ATOM 544 C C . ALA A 1 69 ? 0.080 4.114 -0.520 1.00 94.19 69 ALA A C 1
ATOM 546 O O . ALA A 1 69 ? -1.000 4.521 -0.103 1.00 94.19 69 ALA A O 1
ATOM 547 N N . GLU A 1 70 ? 1.199 4.837 -0.516 1.00 93.50 70 GLU A N 1
ATOM 548 C CA . GLU A 1 70 ? 1.360 6.219 -0.049 1.00 93.50 70 GLU A CA 1
ATOM 549 C C . GLU A 1 70 ? 0.457 7.185 -0.825 1.00 93.50 70 GLU A C 1
ATOM 551 O O . GLU A 1 70 ? -0.173 8.039 -0.220 1.00 93.50 70 GLU A O 1
ATOM 556 N N . GLY A 1 71 ? 0.334 7.010 -2.148 1.00 91.44 71 GLY A N 1
ATOM 557 C CA . GLY A 1 71 ? -0.547 7.820 -3.002 1.00 91.44 71 GLY A CA 1
ATOM 558 C C . GLY A 1 71 ? -2.005 7.343 -3.069 1.00 91.44 71 GLY A C 1
ATOM 559 O O . GLY A 1 71 ? -2.822 7.932 -3.778 1.00 91.44 71 GLY A O 1
ATOM 560 N N . GLY A 1 72 ? -2.355 6.244 -2.393 1.00 93.81 72 GLY A N 1
ATOM 561 C CA . GLY A 1 72 ? -3.734 5.744 -2.364 1.00 93.81 72 GLY A CA 1
ATOM 562 C C . GLY A 1 72 ? -4.200 5.081 -3.663 1.00 93.81 72 GLY A C 1
ATOM 563 O O . GLY A 1 72 ? -5.397 4.890 -3.889 1.00 93.81 72 GLY A O 1
ATOM 564 N N . HIS A 1 73 ? -3.272 4.707 -4.540 1.00 95.81 73 HIS A N 1
ATOM 565 C CA . HIS A 1 73 ? -3.559 4.192 -5.873 1.00 95.81 73 HIS A CA 1
ATOM 566 C C . HIS A 1 73 ? -3.756 2.673 -5.869 1.00 95.81 73 HIS A C 1
ATOM 568 O O . HIS A 1 73 ? -2.904 1.898 -6.314 1.00 95.81 73 HIS A O 1
ATOM 574 N N . LEU A 1 74 ? -4.933 2.242 -5.406 1.00 93.81 74 LEU A N 1
ATOM 575 C CA . LEU A 1 74 ? -5.298 0.827 -5.296 1.00 93.81 74 LEU A CA 1
ATOM 576 C C . LEU A 1 74 ? -5.135 0.048 -6.613 1.00 93.81 74 LEU A C 1
ATOM 578 O O . LEU A 1 74 ? -4.602 -1.061 -6.605 1.00 93.81 74 LEU A O 1
ATOM 582 N N . GLU A 1 75 ? -5.562 0.613 -7.746 1.00 94.38 75 GLU A N 1
ATOM 583 C CA . GLU A 1 75 ? -5.448 -0.043 -9.059 1.00 94.38 75 GLU A CA 1
ATOM 584 C C . GLU A 1 75 ? -3.987 -0.317 -9.439 1.00 94.38 75 GLU A C 1
ATOM 586 O O . GLU A 1 75 ? -3.649 -1.385 -9.960 1.00 94.38 75 GLU A O 1
ATOM 591 N N . VAL A 1 76 ? -3.100 0.629 -9.127 1.00 94.31 76 VAL A N 1
ATOM 592 C CA . VAL A 1 76 ? -1.667 0.491 -9.379 1.00 94.31 76 VAL A CA 1
ATOM 593 C C . VAL A 1 76 ? -1.067 -0.587 -8.486 1.00 94.31 76 VAL A C 1
ATOM 595 O O . VAL A 1 76 ? -0.333 -1.447 -8.977 1.00 94.31 76 VAL A O 1
ATOM 598 N N . LEU A 1 77 ? -1.427 -0.599 -7.201 1.00 93.50 77 LEU A N 1
ATOM 599 C CA . LEU A 1 77 ? -0.961 -1.609 -6.254 1.00 93.50 77 LEU A CA 1
ATOM 600 C C . LEU A 1 77 ? -1.443 -3.021 -6.638 1.00 93.50 77 LEU A C 1
ATOM 602 O O . LEU A 1 77 ? -0.663 -3.978 -6.622 1.00 93.50 77 LEU A O 1
ATOM 606 N N . GLN A 1 78 ? -2.706 -3.155 -7.054 1.00 94.12 78 GLN A N 1
ATOM 607 C CA . GLN A 1 78 ? -3.282 -4.402 -7.568 1.00 94.12 78 GLN A CA 1
ATOM 608 C C . GLN A 1 78 ? -2.526 -4.918 -8.789 1.00 94.12 78 GLN A C 1
ATOM 610 O O . GLN A 1 78 ? -2.192 -6.108 -8.874 1.00 94.12 78 GLN A O 1
ATOM 615 N N . TRP A 1 79 ? -2.240 -4.024 -9.735 1.00 93.88 79 TRP A N 1
ATOM 616 C CA . TRP A 1 79 ? -1.503 -4.375 -10.936 1.00 93.88 79 TRP A CA 1
ATOM 617 C C . TRP A 1 79 ? -0.061 -4.775 -10.607 1.00 93.88 79 TRP A C 1
ATOM 619 O O . TRP A 1 79 ? 0.387 -5.837 -11.048 1.00 93.88 79 TRP A O 1
ATOM 629 N N . ALA A 1 80 ? 0.647 -3.998 -9.783 1.00 91.50 80 ALA A N 1
ATOM 630 C CA . ALA A 1 80 ? 2.014 -4.302 -9.362 1.00 91.50 80 ALA A CA 1
ATOM 631 C C . ALA A 1 80 ? 2.084 -5.680 -8.686 1.00 91.50 80 ALA A C 1
ATOM 633 O O . ALA A 1 80 ? 2.916 -6.520 -9.049 1.00 91.50 80 ALA A O 1
ATOM 634 N N . ARG A 1 81 ? 1.141 -5.970 -7.780 1.00 90.62 81 ARG A N 1
ATOM 635 C CA . ARG A 1 81 ? 1.064 -7.265 -7.099 1.00 90.62 81 ARG A CA 1
ATOM 636 C C . ARG A 1 81 ? 0.810 -8.421 -8.062 1.00 90.62 81 ARG A C 1
ATOM 638 O O . ARG A 1 81 ? 1.491 -9.443 -7.982 1.00 90.62 81 ARG A O 1
ATOM 645 N N . SER A 1 82 ? -0.127 -8.251 -8.991 1.00 91.81 82 SER A N 1
ATOM 646 C CA . SER A 1 82 ? -0.478 -9.275 -9.986 1.00 91.81 82 SER A CA 1
ATOM 647 C C . SER A 1 82 ? 0.681 -9.609 -10.927 1.00 91.81 82 SER A C 1
ATOM 649 O O . SER A 1 82 ? 0.760 -10.722 -11.440 1.00 91.81 82 SER A O 1
ATOM 651 N N . ASN A 1 83 ? 1.612 -8.673 -11.123 1.00 89.25 83 ASN A N 1
ATOM 652 C CA . ASN A 1 83 ? 2.799 -8.878 -11.949 1.00 89.25 83 ASN A CA 1
ATOM 653 C C . ASN A 1 83 ? 4.034 -9.345 -11.154 1.00 89.25 83 ASN A C 1
ATOM 655 O O . ASN A 1 83 ? 5.120 -9.479 -11.727 1.00 89.25 83 ASN A O 1
ATOM 659 N N . GLY A 1 84 ? 3.879 -9.630 -9.857 1.00 87.00 84 GLY A N 1
ATOM 660 C CA . GLY A 1 84 ? 4.934 -10.187 -9.011 1.00 87.00 84 GLY A CA 1
ATOM 661 C C . GLY A 1 84 ? 5.854 -9.148 -8.372 1.00 87.00 84 GLY A C 1
ATOM 662 O O . GLY A 1 84 ? 6.984 -9.486 -8.022 1.00 87.00 84 GLY A O 1
ATOM 663 N N . CYS A 1 85 ? 5.406 -7.898 -8.221 1.00 88.94 85 CYS A N 1
ATOM 664 C CA . CYS A 1 85 ? 6.123 -6.926 -7.400 1.00 88.94 85 CYS A CA 1
ATOM 665 C C . CYS A 1 85 ? 6.147 -7.403 -5.932 1.00 88.94 85 CYS A C 1
ATOM 667 O O . CYS A 1 85 ? 5.102 -7.819 -5.403 1.00 88.94 85 CYS A O 1
ATOM 669 N N . PRO A 1 86 ? 7.318 -7.400 -5.267 1.00 89.31 86 PRO A N 1
ATOM 670 C CA . PRO A 1 86 ? 7.390 -7.695 -3.845 1.00 89.31 86 PRO A CA 1
ATOM 671 C C . PRO A 1 86 ? 6.733 -6.573 -3.032 1.00 89.31 86 PRO A C 1
ATOM 673 O O . PRO A 1 86 ? 6.640 -5.431 -3.477 1.00 89.31 86 PRO A O 1
ATOM 676 N N . TRP A 1 87 ? 6.282 -6.926 -1.835 1.00 92.62 87 TRP A N 1
ATOM 677 C CA . TRP A 1 87 ? 5.791 -6.002 -0.817 1.00 92.62 87 TRP A CA 1
ATOM 678 C C . TRP A 1 87 ? 6.235 -6.490 0.561 1.00 92.62 87 TRP A C 1
ATOM 680 O O . TRP A 1 87 ? 6.654 -7.645 0.699 1.00 92.62 87 TRP A O 1
ATOM 690 N N . ASP A 1 88 ? 6.117 -5.630 1.559 1.00 92.25 88 ASP A N 1
ATOM 691 C CA . ASP A 1 88 ? 6.390 -5.922 2.965 1.00 92.25 88 ASP A CA 1
ATOM 692 C C . ASP A 1 88 ? 5.495 -5.045 3.869 1.00 92.25 88 ASP A C 1
ATOM 694 O O . ASP A 1 88 ? 4.558 -4.396 3.388 1.00 92.25 88 ASP A O 1
ATOM 698 N N . GLU A 1 89 ? 5.761 -5.045 5.175 1.00 90.75 89 GLU A N 1
ATOM 699 C CA . GLU A 1 89 ? 5.043 -4.273 6.194 1.00 90.75 89 GLU A CA 1
ATOM 700 C C . GLU A 1 89 ? 4.978 -2.774 5.866 1.00 90.75 89 GLU A C 1
ATOM 702 O O . GLU A 1 89 ? 3.974 -2.119 6.162 1.00 90.75 89 GLU A O 1
ATOM 707 N N . GLY A 1 90 ? 5.997 -2.249 5.177 1.00 90.88 90 GLY A N 1
ATOM 7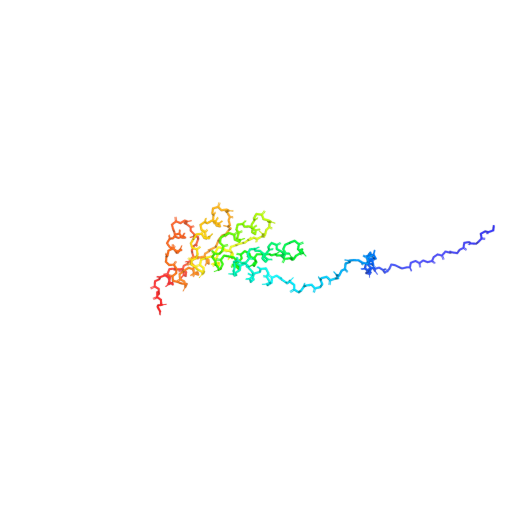08 C CA . GLY A 1 90 ? 6.069 -0.864 4.730 1.00 90.88 90 GLY A CA 1
ATOM 709 C C . GLY A 1 90 ? 4.939 -0.484 3.779 1.00 90.88 90 GLY A C 1
ATOM 710 O O . GLY A 1 90 ? 4.481 0.650 3.806 1.00 90.88 90 GLY A O 1
ATOM 711 N N . THR A 1 91 ? 4.386 -1.433 3.015 1.00 92.88 91 THR A N 1
ATOM 712 C CA . THR A 1 91 ? 3.234 -1.154 2.137 1.00 92.88 91 THR A CA 1
ATOM 713 C C . THR A 1 91 ? 1.981 -0.822 2.949 1.00 92.88 91 THR A C 1
ATOM 715 O O . THR A 1 91 ? 1.247 0.102 2.605 1.00 92.88 91 THR A O 1
ATOM 718 N N . CYS A 1 92 ? 1.738 -1.542 4.051 1.00 92.06 92 CYS A N 1
ATOM 719 C CA . CYS A 1 92 ? 0.628 -1.229 4.954 1.00 92.06 92 CYS A CA 1
ATOM 720 C C . CYS A 1 92 ? 0.879 0.081 5.706 1.00 92.06 92 CYS A C 1
ATOM 722 O O . CYS A 1 92 ? -0.046 0.879 5.849 1.00 92.06 92 CYS A O 1
ATOM 724 N N . ARG A 1 93 ? 2.124 0.321 6.138 1.00 92.50 93 ARG A N 1
ATOM 725 C CA . ARG A 1 93 ? 2.510 1.567 6.805 1.00 92.50 93 ARG A CA 1
ATOM 726 C C . ARG A 1 93 ? 2.284 2.781 5.906 1.00 92.50 93 ARG A C 1
ATOM 728 O O . ARG A 1 93 ? 1.600 3.698 6.329 1.00 92.50 93 ARG A O 1
ATOM 735 N N . SER A 1 94 ? 2.749 2.754 4.658 1.00 93.50 94 SER A N 1
ATOM 736 C CA . SER A 1 94 ? 2.549 3.852 3.703 1.00 93.50 94 SER A CA 1
ATOM 737 C C . SER A 1 94 ? 1.072 4.104 3.388 1.00 93.50 94 SER A C 1
ATOM 739 O O . SER A 1 94 ? 0.647 5.251 3.317 1.00 93.50 94 SER A O 1
ATOM 741 N N . ALA A 1 95 ? 0.254 3.049 3.264 1.00 94.31 95 ALA A N 1
ATOM 742 C CA . ALA A 1 95 ? -1.194 3.221 3.116 1.00 94.31 95 ALA A CA 1
ATOM 743 C C . ALA A 1 95 ? -1.821 3.901 4.343 1.00 94.31 95 ALA A C 1
ATOM 745 O O . ALA A 1 95 ? -2.747 4.696 4.203 1.00 94.31 95 ALA A O 1
ATOM 746 N N . ALA A 1 96 ? -1.334 3.576 5.542 1.00 92.44 96 ALA A N 1
ATOM 747 C CA . ALA A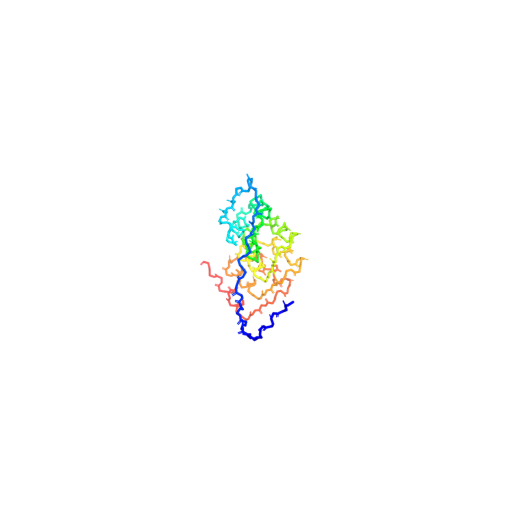 1 96 ? -1.821 4.157 6.781 1.00 92.44 96 ALA A CA 1
ATOM 748 C C . ALA A 1 96 ? -1.352 5.606 6.988 1.00 92.44 96 ALA A C 1
ATOM 750 O O . ALA A 1 96 ? -2.143 6.435 7.430 1.00 92.44 96 ALA A O 1
ATOM 751 N N . GLU A 1 97 ? -0.111 5.907 6.612 1.00 92.69 97 GLU A N 1
ATOM 752 C CA . GLU A 1 97 ? 0.489 7.244 6.617 1.00 92.69 97 GLU A CA 1
ATOM 753 C C . GLU A 1 97 ? -0.225 8.197 5.651 1.00 92.69 97 GLU A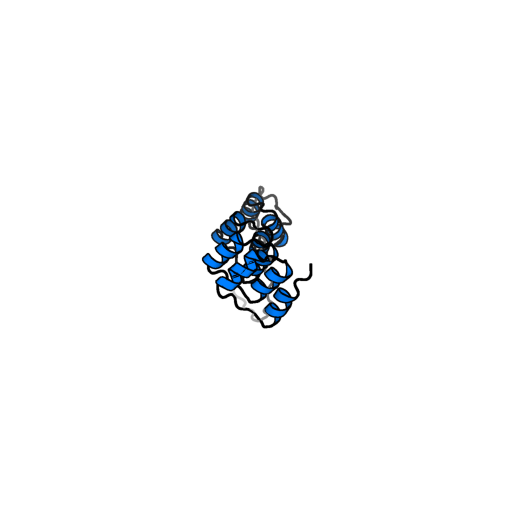 C 1
ATOM 755 O O . GLU A 1 97 ? -0.448 9.348 5.997 1.00 92.69 97 GLU A O 1
ATOM 760 N N . GLY A 1 98 ? -0.645 7.714 4.475 1.00 90.00 98 GLY A N 1
ATOM 761 C CA . GLY A 1 98 ? -1.456 8.493 3.528 1.00 90.00 98 GLY A CA 1
ATOM 762 C C . GLY A 1 98 ? -2.955 8.547 3.863 1.00 90.00 98 GLY A C 1
ATOM 763 O O . GLY A 1 98 ? -3.733 9.180 3.149 1.00 90.00 98 GLY A O 1
ATOM 764 N N . GLY A 1 99 ? -3.405 7.856 4.917 1.00 92.88 99 GLY A N 1
ATOM 765 C CA . GLY A 1 99 ? -4.825 7.804 5.284 1.00 92.88 99 GLY A CA 1
ATOM 766 C C . GLY A 1 99 ? -5.697 6.989 4.323 1.00 92.88 99 GLY A C 1
ATOM 767 O O . GLY A 1 99 ? -6.914 7.159 4.265 1.00 92.88 99 GLY A O 1
ATOM 768 N N . HIS A 1 100 ? -5.101 6.096 3.536 1.00 95.19 100 HIS A N 1
ATOM 769 C CA . HIS A 1 100 ? -5.768 5.365 2.464 1.00 95.19 100 HIS A CA 1
ATOM 770 C C . HIS A 1 100 ? -6.355 4.036 2.952 1.00 95.19 100 HIS A C 1
ATOM 772 O O . HIS A 1 100 ? -5.847 2.947 2.665 1.00 95.19 100 HIS A O 1
ATOM 778 N N . LEU A 1 101 ? -7.481 4.123 3.667 1.00 93.06 101 LEU A N 1
ATOM 779 C CA . LEU A 1 101 ? -8.159 2.971 4.268 1.00 93.06 101 LEU A CA 1
ATOM 780 C C . LEU A 1 101 ? -8.483 1.848 3.264 1.00 93.06 101 LEU A C 1
ATOM 782 O O . LEU A 1 101 ? -8.267 0.674 3.569 1.00 93.06 101 LEU A O 1
ATOM 786 N N . GLU A 1 102 ? -8.977 2.179 2.069 1.00 94.75 102 GLU A N 1
ATOM 787 C CA . GLU A 1 102 ? -9.322 1.177 1.045 1.00 94.75 102 GLU A CA 1
ATOM 788 C C . GLU A 1 102 ? -8.096 0.374 0.585 1.00 94.75 102 GLU A C 1
ATOM 790 O O . GLU A 1 102 ? -8.165 -0.847 0.408 1.00 94.75 102 GLU A O 1
ATOM 795 N N . VAL A 1 103 ? -6.948 1.045 0.450 1.00 95.44 103 VAL A N 1
ATOM 796 C CA . VAL A 1 103 ? -5.684 0.396 0.095 1.00 95.44 103 VAL A CA 1
ATOM 797 C C . VAL A 1 103 ? -5.231 -0.535 1.212 1.00 95.44 103 VAL A C 1
ATOM 799 O O . VAL A 1 103 ? -4.887 -1.689 0.942 1.00 95.44 103 VAL A O 1
ATOM 802 N N . LEU A 1 104 ? -5.292 -0.078 2.465 1.00 92.69 104 LEU A N 1
ATOM 803 C CA . LEU A 1 104 ? -4.918 -0.885 3.625 1.00 92.69 104 LEU A CA 1
ATOM 804 C C . LEU A 1 104 ? -5.811 -2.131 3.766 1.00 92.69 104 LEU A C 1
ATOM 806 O O . LEU A 1 104 ? -5.309 -3.241 3.968 1.00 92.69 104 LEU A O 1
ATOM 810 N N . GLN A 1 105 ? -7.127 -1.979 3.596 1.00 93.19 105 GLN A N 1
ATOM 811 C CA . GLN A 1 105 ? -8.089 -3.086 3.607 1.00 93.19 105 GLN A CA 1
ATOM 812 C C . GLN A 1 105 ? -7.765 -4.136 2.548 1.00 93.19 105 GLN A C 1
ATOM 814 O O . GLN A 1 105 ? -7.764 -5.345 2.822 1.00 93.19 105 GLN A O 1
ATOM 819 N N . TRP A 1 106 ? -7.471 -3.681 1.331 1.00 94.75 106 TRP A N 1
ATOM 820 C CA . TRP A 1 106 ? -7.122 -4.574 0.241 1.00 94.75 106 TRP A CA 1
ATOM 821 C C . TRP A 1 106 ? -5.775 -5.266 0.488 1.00 94.75 106 TRP A C 1
ATOM 823 O O . TRP A 1 106 ? -5.683 -6.487 0.326 1.00 94.75 106 TRP A O 1
ATOM 833 N N . ALA A 1 107 ? -4.753 -4.542 0.953 1.00 92.38 107 ALA A N 1
ATOM 834 C CA . ALA A 1 107 ? -3.445 -5.109 1.281 1.00 92.38 107 ALA A CA 1
ATOM 835 C C . ALA A 1 107 ? -3.565 -6.210 2.351 1.00 92.38 107 ALA A C 1
ATOM 837 O O . ALA A 1 107 ? -3.044 -7.317 2.178 1.00 92.38 107 ALA A O 1
ATOM 838 N N . ARG A 1 108 ? -4.347 -5.967 3.412 1.00 89.25 108 ARG A N 1
ATOM 839 C CA . ARG A 1 108 ? -4.609 -6.958 4.469 1.00 89.25 108 ARG A CA 1
ATOM 840 C C . ARG A 1 108 ? -5.386 -8.169 3.978 1.00 89.25 108 ARG A C 1
ATOM 842 O O . ARG A 1 108 ? -5.010 -9.298 4.294 1.00 89.25 108 ARG A O 1
ATOM 849 N N . SER A 1 109 ? -6.393 -7.963 3.134 1.00 91.38 109 SER A N 1
ATOM 850 C CA . SER A 1 109 ? -7.147 -9.061 2.513 1.00 91.38 109 SER A CA 1
ATOM 851 C C . SER A 1 109 ? -6.255 -9.974 1.662 1.00 91.38 109 SER A C 1
ATOM 853 O O . SER A 1 109 ? -6.490 -11.179 1.574 1.00 91.38 109 SER A O 1
ATOM 855 N N . ASN A 1 110 ? -5.178 -9.428 1.092 1.00 90.50 110 ASN A N 1
ATOM 856 C CA . ASN A 1 110 ? -4.196 -10.172 0.307 1.00 90.50 110 ASN A CA 1
ATOM 857 C C . ASN A 1 110 ? -2.998 -10.682 1.130 1.00 90.50 110 ASN A C 1
ATOM 859 O O . ASN A 1 110 ? -1.997 -11.120 0.557 1.00 90.50 110 ASN A O 1
ATOM 863 N N . ARG A 1 111 ? -3.109 -10.686 2.466 1.00 87.81 111 ARG A N 1
ATOM 864 C CA . ARG A 1 111 ? -2.074 -11.156 3.403 1.00 87.81 111 ARG A CA 1
ATOM 865 C C . ARG A 1 111 ? -0.758 -10.383 3.292 1.00 87.81 111 ARG A C 1
ATOM 867 O O . ARG A 1 111 ? 0.309 -10.963 3.495 1.00 87.81 111 ARG A O 1
ATOM 874 N N . CYS A 1 112 ? -0.821 -9.091 2.970 1.00 87.62 112 CYS A N 1
ATOM 875 C CA . CYS A 1 112 ? 0.323 -8.212 3.174 1.00 87.62 112 CYS A CA 1
ATOM 876 C C . CYS A 1 112 ? 0.661 -8.202 4.674 1.00 87.62 112 CYS A C 1
ATOM 878 O O . CYS A 1 112 ? -0.254 -8.057 5.505 1.00 87.62 112 CYS A O 1
ATOM 880 N N . PRO A 1 113 ? 1.935 -8.406 5.045 1.00 86.88 113 PRO A N 1
ATOM 881 C CA . PRO A 1 113 ? 2.332 -8.246 6.428 1.00 86.88 113 PRO A CA 1
ATOM 882 C C . PRO A 1 113 ? 2.148 -6.778 6.839 1.00 86.88 113 PRO A C 1
ATOM 884 O O . PRO A 1 113 ? 2.059 -5.880 6.001 1.00 86.88 113 PRO A O 1
ATOM 887 N N . TRP A 1 114 ? 1.993 -6.564 8.137 1.00 88.06 114 TRP A N 1
ATOM 888 C CA . TRP A 1 114 ? 1.895 -5.251 8.766 1.00 88.06 114 TRP A CA 1
ATOM 889 C C . TRP A 1 114 ? 2.569 -5.330 10.135 1.00 88.06 114 TRP A C 1
ATOM 891 O O . TRP A 1 114 ? 2.767 -6.428 10.666 1.00 88.06 114 TRP A O 1
ATOM 901 N N . ASP A 1 115 ? 2.915 -4.190 10.702 1.00 85.38 115 ASP A N 1
ATOM 902 C CA . ASP A 1 115 ? 3.536 -4.088 12.016 1.00 85.38 115 ASP A CA 1
ATOM 903 C C . ASP A 1 115 ? 2.867 -3.004 12.865 1.00 85.38 115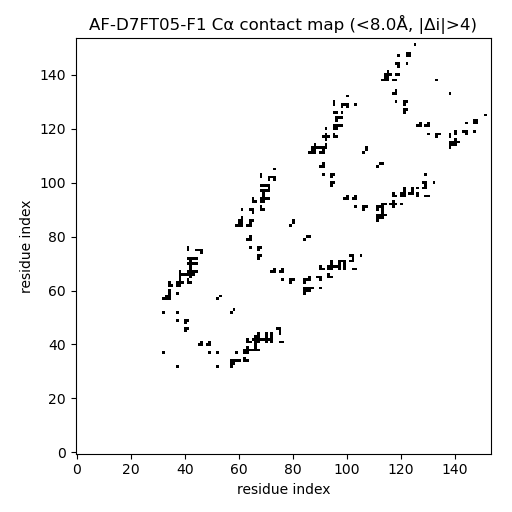 ASP A C 1
ATOM 905 O O . ASP A 1 115 ? 1.965 -2.297 12.409 1.00 85.38 115 ASP A O 1
ATOM 909 N N . GLU A 1 116 ? 3.322 -2.872 14.111 1.00 81.94 116 GLU A N 1
ATOM 910 C CA . GLU A 1 116 ? 2.867 -1.839 15.049 1.00 81.94 116 GLU A CA 1
ATOM 911 C C . GLU A 1 116 ? 3.038 -0.412 14.522 1.00 81.94 116 GLU A C 1
ATOM 913 O O . GLU A 1 116 ? 2.227 0.467 14.825 1.00 81.94 116 GLU A O 1
ATOM 918 N N . GLY A 1 117 ? 4.001 -0.217 13.618 1.00 82.94 117 GLY A N 1
ATOM 919 C CA . GLY A 1 117 ? 4.203 1.036 12.907 1.00 82.94 117 GLY A CA 1
ATOM 920 C C . GLY A 1 117 ? 2.991 1.468 12.082 1.00 82.94 117 GLY A C 1
ATOM 921 O O . GLY A 1 117 ? 2.813 2.660 11.878 1.00 82.94 117 GLY A O 1
ATOM 922 N N . THR A 1 118 ? 2.121 0.545 11.656 1.00 86.06 118 THR A N 1
ATOM 923 C CA . THR A 1 118 ? 0.907 0.877 10.885 1.00 86.06 118 THR A CA 1
ATOM 924 C C . THR A 1 118 ? -0.089 1.699 11.711 1.00 86.06 118 THR A C 1
ATOM 926 O O . THR A 1 118 ? -0.668 2.657 11.204 1.00 86.06 118 THR A O 1
ATOM 929 N N . CYS A 1 119 ? -0.282 1.359 12.991 1.00 85.00 119 CYS A N 1
ATOM 930 C CA . CYS A 1 119 ? -1.142 2.135 13.889 1.00 85.00 119 CYS A CA 1
ATOM 931 C C . CYS A 1 119 ? -0.493 3.462 14.289 1.00 85.00 119 CYS A C 1
ATOM 933 O O . CYS A 1 119 ? -1.191 4.471 14.367 1.00 85.00 119 CYS A O 1
ATOM 935 N N . LEU A 1 120 ? 0.823 3.456 14.526 1.00 85.56 120 LEU A N 1
ATOM 936 C CA . LEU A 1 120 ? 1.569 4.653 14.905 1.00 85.56 120 LEU A CA 1
ATOM 937 C C . LEU A 1 120 ? 1.456 5.741 13.829 1.00 85.56 120 LEU A C 1
ATOM 939 O O . LEU A 1 120 ? 0.987 6.833 14.129 1.00 85.56 120 LEU A O 1
ATOM 943 N N . VAL A 1 121 ? 1.777 5.425 12.568 1.00 88.25 121 VAL A N 1
ATOM 944 C CA . VAL A 1 121 ? 1.728 6.423 11.482 1.00 88.25 121 VAL A CA 1
ATOM 945 C C . VAL A 1 121 ? 0.306 6.890 11.168 1.00 88.25 121 VAL A C 1
ATOM 947 O O . VAL A 1 121 ? 0.105 8.047 10.814 1.00 88.25 121 VAL A O 1
ATOM 950 N N . ALA A 1 122 ? -0.704 6.028 11.344 1.00 88.31 122 ALA A N 1
ATOM 951 C CA . ALA A 1 122 ? -2.101 6.440 11.217 1.00 88.31 122 ALA A CA 1
ATOM 952 C C . ALA A 1 122 ? -2.490 7.456 12.303 1.00 88.31 122 ALA A C 1
ATOM 954 O O . ALA A 1 122 ? -3.251 8.385 12.034 1.00 88.31 122 ALA A O 1
ATOM 955 N N . ALA A 1 123 ? -1.984 7.276 13.529 1.00 86.19 123 ALA A N 1
ATOM 956 C CA . ALA A 1 123 ? -2.208 8.204 14.631 1.00 86.19 123 ALA A CA 1
ATOM 957 C C . ALA A 1 123 ? -1.454 9.527 14.417 1.00 86.19 123 ALA A C 1
ATOM 959 O O . ALA A 1 123 ? -2.067 10.583 14.552 1.00 86.19 123 ALA A O 1
ATOM 960 N N . GLU A 1 124 ? -0.179 9.472 14.017 1.00 86.81 124 GLU A N 1
ATOM 961 C CA . GLU A 1 124 ? 0.641 10.654 13.702 1.00 86.81 124 GLU A CA 1
ATOM 962 C C . GLU A 1 124 ? 0.053 11.474 12.542 1.00 86.81 124 GLU A C 1
ATOM 964 O O . GLU A 1 124 ? -0.000 12.700 12.616 1.00 86.81 124 GLU A O 1
ATOM 969 N N . GLY A 1 125 ? -0.457 10.808 11.499 1.00 85.06 125 GLY A N 1
ATOM 970 C CA . GLY A 1 125 ? -1.138 11.453 10.371 1.00 85.06 125 GLY A CA 1
ATOM 971 C C . GLY A 1 125 ? -2.557 11.951 10.683 1.00 85.06 125 GLY A C 1
ATOM 972 O O . GLY A 1 125 ? -3.191 12.589 9.844 1.00 85.06 125 GLY A O 1
ATOM 973 N N . GLY A 1 126 ? -3.093 11.667 11.877 1.00 87.81 126 GLY A N 1
ATOM 974 C CA . GLY A 1 126 ? -4.461 12.036 12.257 1.00 87.81 126 GLY A CA 1
ATOM 975 C C . GLY A 1 126 ? -5.554 11.268 11.496 1.00 87.81 126 GLY A C 1
ATOM 976 O O . GLY A 1 126 ? -6.719 11.679 11.488 1.00 87.81 126 GLY A O 1
ATOM 977 N N . HIS A 1 127 ? -5.212 10.142 10.870 1.00 90.62 127 HIS A N 1
ATOM 978 C CA . HIS A 1 127 ? -6.111 9.303 10.077 1.00 90.62 127 HIS A CA 1
ATOM 979 C C . HIS A 1 127 ? -6.933 8.375 10.979 1.00 90.62 127 HIS A C 1
ATOM 981 O O . HIS A 1 127 ? -6.699 7.168 11.092 1.00 90.62 127 HIS A O 1
ATOM 987 N N . LEU A 1 128 ? -7.908 8.965 11.676 1.00 86.88 128 LEU A N 1
ATOM 988 C CA . LEU A 1 128 ? -8.722 8.278 12.684 1.00 86.88 128 LEU A CA 1
ATOM 989 C C . LEU A 1 128 ? -9.519 7.090 12.131 1.00 86.88 128 LEU A C 1
ATOM 991 O O . LEU A 1 128 ? -9.750 6.126 12.856 1.00 86.88 128 LEU A O 1
ATOM 995 N N . ASP A 1 129 ? -9.956 7.148 10.878 1.00 90.38 129 ASP A N 1
ATOM 996 C CA . ASP A 1 129 ? -10.675 6.073 10.191 1.00 90.38 129 ASP A CA 1
ATOM 997 C C . ASP A 1 129 ? -9.777 4.852 9.947 1.00 90.38 129 ASP A C 1
ATOM 999 O O . ASP A 1 129 ? -10.160 3.724 10.273 1.00 90.38 129 ASP A O 1
ATOM 1003 N N . VAL A 1 130 ? -8.550 5.084 9.473 1.00 91.38 130 VAL A N 1
ATOM 1004 C CA . VAL A 1 130 ? -7.508 4.060 9.352 1.00 91.38 130 VAL A CA 1
ATOM 1005 C C . VAL A 1 130 ? -7.175 3.472 10.718 1.00 91.38 130 VAL A C 1
ATOM 1007 O O . VAL A 1 130 ? -7.171 2.249 10.871 1.00 91.38 130 VAL A O 1
ATOM 1010 N N . LEU A 1 131 ? -6.964 4.317 11.730 1.00 86.88 131 LEU A N 1
ATOM 1011 C CA . LEU A 1 131 ? -6.623 3.880 13.083 1.00 86.88 131 LEU A CA 1
ATOM 1012 C C . LEU A 1 131 ? -7.741 3.033 13.714 1.00 86.88 131 LEU A C 1
ATOM 1014 O O . LEU A 1 131 ? -7.475 1.977 14.290 1.00 86.88 131 LEU A O 1
ATOM 1018 N N . GLN A 1 132 ? -9.003 3.453 13.589 1.00 88.12 132 GLN A N 1
ATOM 1019 C CA . GLN A 1 132 ? -10.161 2.696 14.081 1.00 88.12 132 GLN A CA 1
ATOM 1020 C C . GLN A 1 132 ? -10.300 1.346 13.380 1.00 88.12 132 GLN A C 1
ATOM 1022 O O . GLN A 1 132 ? -10.618 0.336 14.021 1.00 88.12 132 GLN A O 1
ATOM 1027 N N . TRP A 1 133 ? -10.052 1.314 12.072 1.00 90.25 133 TRP A N 1
ATOM 1028 C CA . TRP A 1 133 ? -10.095 0.077 11.315 1.00 90.25 133 TRP A CA 1
ATOM 1029 C C . TRP A 1 133 ? -8.948 -0.864 11.701 1.00 90.25 133 TRP A C 1
ATOM 1031 O O . TRP A 1 133 ? -9.205 -2.034 11.989 1.00 90.25 133 TRP A O 1
ATOM 1041 N N . ALA A 1 134 ? -7.711 -0.367 11.791 1.00 86.81 134 ALA A N 1
ATOM 1042 C CA . ALA A 1 134 ? -6.548 -1.151 12.210 1.00 86.81 134 ALA A CA 1
ATOM 1043 C C . ALA A 1 134 ? -6.737 -1.719 13.627 1.00 86.81 134 ALA A C 1
ATOM 1045 O O . ALA A 1 134 ? -6.519 -2.911 13.858 1.00 86.81 134 ALA A O 1
ATOM 1046 N N . ARG A 1 135 ? -7.278 -0.902 14.539 1.00 81.44 135 ARG A N 1
ATOM 1047 C CA . ARG A 1 135 ? -7.685 -1.293 15.896 1.00 81.44 135 ARG A CA 1
ATOM 1048 C C . ARG A 1 135 ? -8.711 -2.422 15.909 1.00 81.44 135 ARG A C 1
ATOM 1050 O O . ARG A 1 135 ? -8.614 -3.338 16.719 1.00 81.44 135 ARG A O 1
ATOM 1057 N N . SER A 1 136 ? -9.700 -2.357 15.025 1.00 85.88 136 SER A N 1
ATOM 1058 C CA . SER A 1 136 ? -10.755 -3.374 14.939 1.00 85.88 136 SER A CA 1
ATOM 1059 C C . SER A 1 136 ? -10.263 -4.693 14.336 1.00 85.88 136 SER A C 1
ATOM 1061 O O . SER A 1 136 ? -10.914 -5.717 14.506 1.00 85.88 136 SER A O 1
ATOM 1063 N N . ASN A 1 137 ? -9.122 -4.676 13.643 1.00 82.56 137 ASN A N 1
ATOM 1064 C CA . ASN A 1 137 ? -8.532 -5.834 12.972 1.00 82.56 137 ASN A CA 1
ATOM 1065 C C . ASN A 1 137 ? -7.308 -6.395 13.720 1.00 82.56 137 ASN A C 1
ATOM 1067 O O . ASN A 1 137 ? -6.481 -7.073 13.110 1.00 82.56 137 ASN A O 1
ATOM 1071 N N . GLU A 1 138 ? -7.203 -6.117 15.027 1.00 75.50 138 GLU A N 1
ATOM 1072 C CA . GLU A 1 138 ? -6.158 -6.639 15.924 1.00 75.50 138 GLU A CA 1
ATOM 1073 C C . GLU A 1 138 ? -4.732 -6.353 15.423 1.00 75.50 138 GLU A C 1
ATOM 1075 O O . GLU A 1 138 ? -3.839 -7.199 15.516 1.00 75.50 138 GLU A O 1
ATOM 1080 N N . CYS A 1 139 ? -4.505 -5.162 14.859 1.00 68.88 139 CYS A N 1
ATOM 1081 C CA . CYS A 1 139 ? -3.149 -4.730 14.541 1.00 68.88 139 CYS A CA 1
ATOM 1082 C C . CYS A 1 139 ? -2.294 -4.758 15.819 1.00 68.88 139 CYS A C 1
ATOM 1084 O O . CYS A 1 139 ? -2.750 -4.246 16.848 1.00 68.88 139 CYS A O 1
ATOM 1086 N N . PRO A 1 140 ? -1.082 -5.352 15.789 1.00 67.81 140 PRO A N 1
ATOM 1087 C CA . PRO A 1 140 ? -0.155 -5.228 16.904 1.00 67.81 140 PRO A CA 1
ATOM 1088 C C . PRO A 1 140 ? 0.096 -3.742 17.169 1.00 67.81 140 PRO A C 1
ATOM 1090 O O . PRO A 1 140 ? 0.102 -2.934 16.246 1.00 67.81 140 PRO A O 1
ATOM 1093 N N . TRP A 1 141 ? 0.245 -3.382 18.433 1.00 62.78 141 TRP A N 1
ATOM 1094 C CA . TRP A 1 141 ? 0.494 -2.021 18.892 1.00 62.78 141 TRP A CA 1
ATOM 1095 C C . TRP A 1 141 ? 1.470 -2.091 20.059 1.00 62.78 141 TRP A C 1
ATOM 1097 O O . TRP A 1 141 ? 1.358 -2.973 20.917 1.00 62.78 141 TRP A O 1
ATOM 1107 N N . ASP A 1 142 ? 2.423 -1.170 20.068 1.00 57.69 142 ASP A N 1
ATOM 1108 C CA . ASP A 1 142 ? 3.331 -0.963 21.184 1.00 57.69 142 ASP A CA 1
ATOM 1109 C C . ASP A 1 142 ? 2.712 0.005 22.211 1.00 57.69 142 ASP A C 1
ATOM 1111 O O . ASP A 1 142 ? 1.678 0.640 21.984 1.00 57.69 142 ASP A O 1
ATOM 1115 N N . GLU A 1 143 ? 3.346 0.127 23.378 1.00 53.34 143 GLU A N 1
ATOM 1116 C CA . GLU A 1 143 ? 2.909 1.036 24.447 1.00 53.34 143 GLU A CA 1
ATOM 1117 C C . GLU A 1 143 ? 2.943 2.524 24.006 1.00 53.34 143 GLU A C 1
ATOM 1119 O O . GLU A 1 143 ? 2.217 3.345 24.569 1.00 53.34 143 GLU A O 1
ATOM 1124 N N . GLY A 1 144 ? 3.711 2.859 22.956 1.00 54.25 144 GLY A N 1
ATOM 1125 C CA . GLY A 1 144 ? 3.847 4.205 22.383 1.00 54.25 144 GLY A CA 1
ATOM 1126 C C . GLY A 1 144 ? 2.629 4.676 21.581 1.00 54.25 144 GLY A C 1
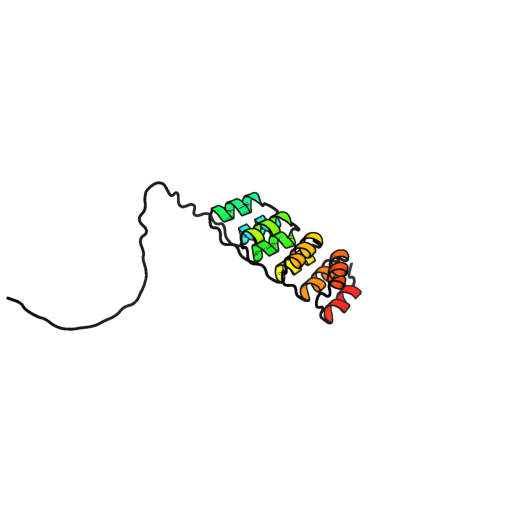ATOM 1127 O O . GLY A 1 144 ? 2.308 5.868 21.574 1.00 54.25 144 GLY A O 1
ATOM 1128 N N . THR A 1 145 ? 1.873 3.742 21.002 1.00 53.78 145 THR A N 1
ATOM 1129 C CA . THR A 1 145 ? 0.650 4.034 20.232 1.00 53.78 145 THR A CA 1
ATOM 1130 C C . THR A 1 145 ? -0.447 4.686 21.100 1.00 53.78 145 THR A C 1
ATOM 1132 O O . THR A 1 145 ? -1.219 5.524 20.628 1.00 53.78 145 THR A O 1
ATOM 1135 N N . CYS A 1 146 ? -0.512 4.354 22.397 1.00 53.44 146 CYS A N 1
ATOM 1136 C CA . CYS A 1 146 ? -1.491 4.924 23.335 1.00 53.44 146 CYS A CA 1
ATOM 1137 C C . CYS A 1 146 ? -1.188 6.378 23.724 1.00 53.44 146 CYS A C 1
ATOM 1139 O O . CYS A 1 146 ? -2.120 7.144 23.975 1.00 53.44 146 CYS A O 1
ATOM 1141 N N . SER A 1 147 ? 0.090 6.761 23.787 1.00 56.72 147 SER A N 1
ATOM 1142 C CA . SER A 1 147 ? 0.502 8.137 24.086 1.00 56.72 147 SER A CA 1
ATOM 1143 C C . SER A 1 147 ? 0.182 9.092 22.938 1.00 56.72 147 SER A C 1
ATOM 1145 O O . SER A 1 147 ? -0.316 10.182 23.205 1.00 56.72 147 SER A O 1
ATOM 1147 N N . GLU A 1 148 ? 0.377 8.670 21.686 1.00 56.31 148 GLU A N 1
ATOM 1148 C CA . GLU A 1 148 ? 0.168 9.541 20.518 1.00 56.31 148 GLU A CA 1
ATOM 1149 C C . GLU A 1 148 ? -1.308 9.677 20.116 1.00 56.31 148 GLU A C 1
ATOM 1151 O O . GLU A 1 148 ? -1.789 10.764 19.800 1.00 56.31 148 GLU A O 1
ATOM 1156 N N . ALA A 1 149 ? -2.103 8.609 20.251 1.00 54.41 149 ALA A N 1
ATOM 1157 C CA . ALA A 1 149 ? -3.552 8.705 20.054 1.00 54.41 149 ALA A CA 1
ATOM 1158 C C . ALA A 1 149 ? -4.243 9.600 21.108 1.00 54.41 149 ALA A C 1
ATOM 1160 O O . ALA A 1 149 ? -5.333 10.121 20.862 1.00 54.41 149 ALA A O 1
ATOM 1161 N N . ALA A 1 150 ? -3.628 9.763 22.286 1.00 53.28 150 ALA A N 1
ATOM 1162 C CA . ALA A 1 150 ? -4.107 10.639 23.354 1.00 53.28 150 ALA A CA 1
ATOM 1163 C C . ALA A 1 150 ? -3.526 12.062 23.280 1.00 53.28 150 ALA A C 1
ATOM 1165 O O . ALA A 1 150 ? -4.152 12.983 23.809 1.00 53.28 150 ALA A O 1
ATOM 1166 N N . SER A 1 151 ? -2.354 12.246 22.658 1.00 54.47 151 SER A N 1
ATOM 1167 C CA . SER A 1 151 ? -1.687 13.547 22.553 1.00 54.47 151 SER A CA 1
ATOM 1168 C C . SER A 1 151 ? -2.358 14.454 21.528 1.00 54.47 151 SER A C 1
ATOM 1170 O O . SER A 1 151 ? -2.348 15.661 21.755 1.00 54.47 151 SER A O 1
ATOM 1172 N N . GLY A 1 152 ? -2.991 13.898 20.480 1.00 51.41 152 GLY A N 1
ATOM 1173 C CA . GLY A 1 152 ? -3.886 14.616 19.565 1.00 51.41 152 GLY A CA 1
ATOM 1174 C C . GLY A 1 152 ? -3.412 16.036 19.259 1.00 51.41 152 GLY A C 1
ATOM 1175 O O . GLY A 1 152 ? -4.174 16.988 19.432 1.00 51.41 152 GLY A O 1
ATOM 1176 N N . THR A 1 153 ? -2.130 16.203 18.925 1.00 45.41 153 THR A N 1
ATOM 1177 C CA . THR A 1 153 ? -1.568 17.526 18.671 1.00 45.41 153 THR A CA 1
ATOM 1178 C C . THR A 1 153 ? -1.979 17.966 17.276 1.00 45.41 153 THR A C 1
ATOM 1180 O O . THR A 1 153 ? -1.385 17.566 16.279 1.00 45.41 153 THR A O 1
ATOM 1183 N N . SER A 1 154 ? -3.057 18.749 17.270 1.00 41.00 154 SER A N 1
ATOM 1184 C CA . SER A 1 154 ? -3.565 19.625 16.210 1.00 41.00 154 SER A CA 1
ATOM 1185 C C . SER A 1 154 ? -2.533 20.596 15.652 1.00 41.00 154 SER A C 1
ATOM 1187 O O . SER A 1 154 ? -1.757 21.118 16.489 1.00 41.00 154 SER A O 1
#

Sequence (154 aa):
MFPRHTATRTKKKEDSQNHNKNSFWAIPVDCPWDRLTCRGAAEGGHLDVLQRARINGCPWDVDTCFGAAEGGHLEVLQWARSNGCPWDEGTCRSAAEGGHLEVLQWARSNRCPWDEGTCLVAAEGGHLDVLQWARSNECPWDEGTCSEAASGTS

Foldseek 3Di:
DDDDDDDDDDDDDDDDPDDDDDDDPDPPCPPPQAQVNLLQCLLVLVLVSNVVCVVVVYDYEQSNLLSVLLNLNQVSNVVCVVVPHDHAQSSLLSNLLNLNQVNNVVCVVVVHDHAQSNLVSNLVSVSVVSNVVCVVVPHDHDPVSVVSNVVPDD

Secondary structure (DSSP, 8-state):
-----------------------S----------HHHHHHHHHTT-HHHHHHHHHTT----HHHHHHHHHTT-HHHHHHHHHTT----HHHHHHHHHTT-HHHHHHHHHTT----THHHHHHHHTT-HHHHHHHHHTT----HHHHHHHHH---

Organism: Ectocarpus siliculosus (NCBI:txid2880)

pLDDT: mean 75.41, std 20.41, range [33.62, 95.81]